Protein AF-A0A2G4DVC2-F1 (afdb_monomer_lite)

Structure (mmCIF, N/CA/C/O backbone):
data_AF-A0A2G4DVC2-F1
#
_entry.id   AF-A0A2G4DVC2-F1
#
loop_
_atom_site.group_PDB
_atom_site.id
_atom_site.type_symbol
_atom_site.label_atom_id
_atom_site.label_alt_id
_atom_site.label_comp_id
_atom_site.label_asym_id
_atom_site.label_entity_id
_atom_site.label_seq_id
_atom_site.pdbx_PDB_ins_code
_atom_site.Cartn_x
_atom_site.Cartn_y
_atom_site.Cartn_z
_atom_site.occupancy
_atom_site.B_iso_or_equiv
_atom_site.auth_seq_id
_atom_site.auth_comp_id
_atom_site.auth_asym_id
_atom_site.auth_atom_id
_atom_site.pdbx_PDB_model_num
ATOM 1 N N . GLY A 1 1 ? 8.519 -6.893 6.506 1.00 73.06 1 GLY A N 1
ATOM 2 C CA . GLY A 1 1 ? 8.951 -5.602 5.935 1.00 73.06 1 GLY A CA 1
ATOM 3 C C . GLY A 1 1 ? 9.637 -5.825 4.605 1.00 73.06 1 GLY A C 1
ATOM 4 O O . GLY A 1 1 ? 10.450 -6.735 4.504 1.00 73.06 1 GLY A O 1
ATOM 5 N N . GLY A 1 2 ? 9.308 -5.022 3.594 1.00 92.06 2 GLY A N 1
ATOM 6 C CA . GLY A 1 2 ? 9.852 -5.119 2.236 1.00 92.06 2 GLY A CA 1
ATOM 7 C C . GLY A 1 2 ? 9.736 -3.786 1.496 1.00 92.06 2 GLY A C 1
ATOM 8 O O . GLY A 1 2 ? 8.901 -2.951 1.851 1.00 92.06 2 GLY A O 1
ATOM 9 N N . ASP A 1 3 ? 10.601 -3.566 0.509 1.00 96.31 3 ASP A N 1
ATOM 10 C CA . ASP A 1 3 ? 10.621 -2.348 -0.302 1.00 96.31 3 ASP A CA 1
ATOM 11 C C . ASP A 1 3 ? 10.100 -2.640 -1.709 1.00 96.31 3 ASP A C 1
ATOM 13 O O . ASP A 1 3 ? 10.750 -3.331 -2.491 1.00 96.31 3 ASP A O 1
ATOM 17 N N . PHE A 1 4 ? 8.921 -2.107 -2.012 1.00 97.25 4 PHE A N 1
ATOM 18 C CA . PHE A 1 4 ? 8.216 -2.296 -3.276 1.00 97.25 4 PHE A CA 1
ATOM 19 C C . PHE A 1 4 ? 7.886 -0.961 -3.949 1.00 97.25 4 PHE A C 1
ATOM 21 O O . PHE A 1 4 ? 6.948 -0.852 -4.741 1.00 97.25 4 PHE A O 1
ATOM 28 N N . ARG A 1 5 ? 8.617 0.099 -3.596 1.00 97.56 5 ARG A N 1
ATOM 29 C CA . ARG A 1 5 ? 8.325 1.452 -4.068 1.00 97.56 5 ARG A CA 1
ATOM 30 C C . ARG A 1 5 ? 8.473 1.544 -5.587 1.00 97.56 5 ARG A C 1
ATOM 32 O O . ARG A 1 5 ? 9.496 1.152 -6.138 1.00 97.56 5 ARG A O 1
ATOM 39 N N . GLY A 1 6 ? 7.462 2.103 -6.248 1.00 97.44 6 GLY A N 1
ATOM 40 C CA . GLY A 1 6 ? 7.447 2.322 -7.697 1.00 97.44 6 GLY A CA 1
ATOM 41 C C . GLY A 1 6 ? 7.391 1.055 -8.556 1.00 97.44 6 GLY A C 1
ATOM 42 O O . GLY A 1 6 ? 7.531 1.164 -9.772 1.00 97.44 6 GLY A O 1
ATOM 43 N N . LEU A 1 7 ? 7.215 -0.127 -7.957 1.00 98.25 7 LEU A N 1
ATOM 44 C CA . LEU A 1 7 ? 7.113 -1.377 -8.705 1.00 98.25 7 LEU A CA 1
ATOM 45 C C . LEU A 1 7 ? 5.725 -1.545 -9.328 1.00 98.25 7 LEU A C 1
ATOM 47 O O . LEU A 1 7 ? 4.721 -1.094 -8.776 1.00 98.25 7 LEU A O 1
ATOM 51 N N . ASP A 1 8 ? 5.684 -2.252 -10.453 1.00 98.25 8 ASP A N 1
ATOM 52 C CA . ASP A 1 8 ? 4.456 -2.810 -11.009 1.00 98.25 8 ASP A CA 1
ATOM 53 C C . ASP A 1 8 ? 4.215 -4.190 -10.391 1.0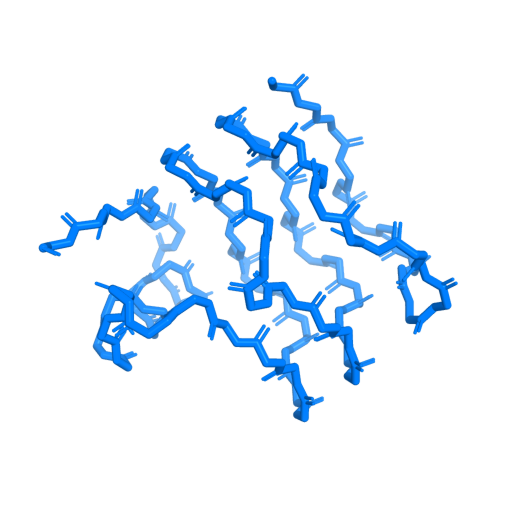0 98.25 8 ASP A C 1
ATOM 55 O O . ASP A 1 8 ? 5.022 -5.101 -10.576 1.00 98.25 8 ASP A O 1
ATOM 59 N N . LEU A 1 9 ? 3.138 -4.322 -9.615 1.00 97.81 9 LEU A N 1
ATOM 60 C CA . LEU A 1 9 ? 2.789 -5.540 -8.885 1.00 97.81 9 LEU A CA 1
ATOM 61 C C . LEU A 1 9 ? 1.438 -6.111 -9.322 1.00 97.81 9 LEU A C 1
ATOM 63 O O . LEU A 1 9 ? 0.894 -6.960 -8.628 1.00 97.81 9 LEU A O 1
ATOM 67 N N . ARG A 1 10 ? 0.881 -5.681 -10.460 1.00 97.62 10 ARG A N 1
ATOM 68 C CA . ARG A 1 10 ? -0.473 -6.079 -10.896 1.00 97.62 10 ARG A CA 1
ATOM 69 C C . ARG A 1 10 ? -0.677 -7.592 -11.041 1.00 97.62 10 ARG A C 1
ATOM 71 O O . ARG A 1 10 ? -1.806 -8.055 -10.952 1.00 97.62 10 ARG A O 1
ATOM 78 N N . GLU A 1 11 ? 0.396 -8.347 -11.266 1.00 96.38 11 GLU A N 1
ATOM 79 C CA . GLU A 1 11 ? 0.372 -9.810 -11.427 1.00 96.38 11 GLU A CA 1
ATOM 80 C C . GLU A 1 11 ? 0.964 -10.562 -10.225 1.00 96.38 11 GLU A C 1
ATOM 82 O O . GLU A 1 11 ? 1.252 -11.755 -10.321 1.00 96.38 11 GLU A O 1
ATOM 87 N N . ILE A 1 12 ? 1.184 -9.885 -9.092 1.00 96.62 12 ILE A N 1
ATOM 88 C CA . ILE A 1 12 ? 1.683 -10.560 -7.894 1.00 96.62 12 ILE A CA 1
ATOM 89 C C . ILE A 1 12 ? 0.628 -11.530 -7.353 1.00 96.62 12 ILE A C 1
ATOM 91 O O . ILE A 1 12 ? -0.535 -11.170 -7.167 1.00 96.62 12 ILE A O 1
ATOM 95 N N . ASP A 1 13 ? 1.055 -12.751 -7.041 1.00 96.62 13 ASP A N 1
ATOM 96 C CA . ASP A 1 13 ? 0.292 -13.627 -6.159 1.00 96.62 13 ASP A CA 1
ATOM 97 C C . ASP A 1 13 ? 0.537 -13.174 -4.718 1.00 96.62 13 ASP A C 1
ATOM 99 O O . ASP A 1 13 ? 1.622 -13.374 -4.174 1.00 96.62 13 ASP A O 1
ATOM 103 N N . ALA A 1 14 ? -0.439 -12.478 -4.138 1.00 96.75 14 ALA A N 1
ATOM 104 C CA . ALA A 1 14 ? -0.375 -11.955 -2.777 1.00 96.75 14 ALA A CA 1
ATOM 105 C C . ALA A 1 14 ? -1.002 -12.903 -1.739 1.00 96.75 14 ALA A C 1
ATOM 107 O O . ALA A 1 14 ? -1.058 -12.546 -0.554 1.00 96.75 14 ALA A O 1
ATOM 108 N N . ASP A 1 15 ? -1.455 -14.099 -2.139 1.00 96.69 15 ASP A N 1
ATOM 109 C CA . ASP A 1 15 ? -2.182 -14.992 -1.241 1.00 96.69 15 ASP A CA 1
ATOM 110 C C . ASP A 1 15 ? -1.329 -15.370 -0.023 1.00 96.69 15 ASP A C 1
ATOM 112 O O . ASP A 1 15 ? -0.232 -15.924 -0.130 1.00 96.69 15 ASP A O 1
ATOM 116 N N . ARG A 1 16 ? -1.839 -15.038 1.170 1.00 96.31 16 ARG A N 1
ATOM 117 C CA . ARG A 1 16 ? -1.205 -15.327 2.470 1.00 96.31 16 ARG A CA 1
ATOM 118 C C . ARG A 1 16 ? 0.211 -14.759 2.647 1.00 96.31 16 ARG A C 1
ATOM 120 O O . ARG A 1 16 ? 0.937 -15.215 3.534 1.00 96.31 16 ARG A O 1
ATOM 127 N N . ILE A 1 17 ? 0.612 -13.765 1.853 1.00 97.44 17 ILE A N 1
ATOM 128 C CA . ILE A 1 17 ? 1.911 -13.104 2.013 1.00 97.44 17 ILE A CA 1
ATOM 129 C C . ILE A 1 17 ? 1.891 -12.148 3.211 1.00 97.44 17 ILE A C 1
ATOM 131 O O . ILE A 1 17 ? 0.919 -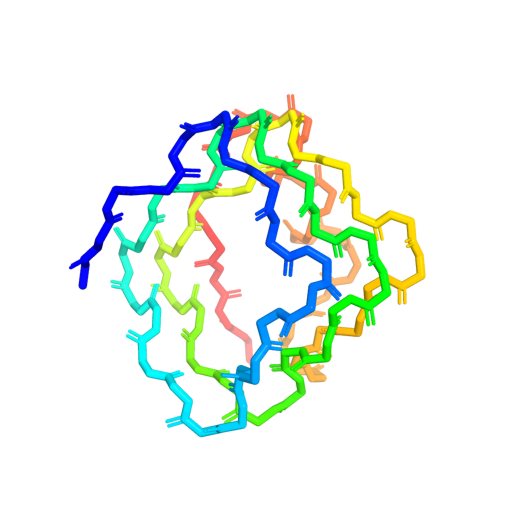11.431 3.459 1.00 97.44 17 ILE A O 1
ATOM 135 N N . ASP A 1 18 ? 3.002 -12.119 3.948 1.00 97.31 18 ASP A N 1
ATOM 136 C CA . ASP A 1 18 ? 3.246 -11.147 5.007 1.00 97.31 18 ASP A CA 1
ATOM 137 C C . ASP A 1 18 ? 3.942 -9.886 4.464 1.00 97.31 18 ASP A C 1
ATOM 139 O O . ASP A 1 18 ? 5.155 -9.856 4.235 1.00 97.31 18 ASP A O 1
ATOM 143 N N . PHE A 1 19 ? 3.160 -8.822 4.285 1.00 97.69 19 PHE A N 1
ATOM 144 C CA . PHE A 1 19 ? 3.624 -7.480 3.939 1.00 97.69 19 PHE A CA 1
ATOM 145 C C . PHE A 1 19 ? 3.658 -6.541 5.152 1.00 97.69 19 PHE A C 1
ATOM 147 O O . PHE A 1 19 ? 3.655 -5.318 4.980 1.00 97.69 19 PHE A O 1
ATOM 154 N N . THR A 1 20 ? 3.737 -7.075 6.373 1.00 98.00 20 THR A N 1
ATOM 155 C CA . THR A 1 20 ? 3.869 -6.260 7.584 1.00 98.00 20 THR A CA 1
ATOM 156 C C . THR A 1 20 ? 5.040 -5.292 7.432 1.00 98.00 20 THR A C 1
ATOM 158 O O . THR A 1 20 ? 6.145 -5.673 7.025 1.00 98.00 20 THR A O 1
ATOM 161 N N . ASP A 1 21 ? 4.791 -4.017 7.713 1.00 98.00 21 ASP A N 1
ATOM 162 C CA . ASP A 1 21 ? 5.743 -2.913 7.576 1.00 98.00 21 ASP A CA 1
ATOM 163 C C . ASP A 1 21 ? 6.317 -2.665 6.166 1.00 98.00 21 ASP A C 1
ATOM 165 O O . ASP A 1 21 ? 7.350 -2.000 6.021 1.00 98.00 21 ASP A O 1
ATOM 169 N N . ALA A 1 22 ? 5.677 -3.176 5.113 1.00 98.19 22 ALA A N 1
ATOM 170 C CA . ALA A 1 22 ? 6.118 -2.969 3.736 1.00 98.19 22 ALA A CA 1
ATOM 171 C C . ALA A 1 22 ? 5.877 -1.540 3.213 1.00 98.19 22 ALA A C 1
ATOM 173 O O . ALA A 1 22 ? 4.985 -0.813 3.659 1.00 98.19 22 ALA A O 1
ATOM 174 N N . TYR A 1 23 ? 6.672 -1.144 2.218 1.00 98.06 23 TYR A N 1
ATOM 175 C CA . TYR A 1 23 ? 6.556 0.141 1.534 1.00 98.06 23 TYR A CA 1
ATOM 176 C C . TYR A 1 23 ? 6.145 -0.052 0.077 1.00 98.06 23 TYR A C 1
ATOM 178 O O . TYR A 1 23 ? 6.945 -0.499 -0.738 1.00 98.06 23 TYR A O 1
ATOM 186 N N . PHE A 1 24 ? 4.939 0.388 -0.266 1.00 98.25 24 PHE A N 1
ATOM 187 C CA . PHE A 1 24 ? 4.380 0.357 -1.621 1.00 98.25 24 PHE A CA 1
ATOM 188 C C . PHE A 1 24 ? 4.247 1.758 -2.221 1.00 98.25 24 PHE A C 1
ATOM 190 O O . PHE A 1 24 ? 3.375 2.009 -3.053 1.00 98.25 24 PHE A O 1
ATOM 197 N N . ARG A 1 25 ? 5.068 2.719 -1.772 1.00 97.88 25 ARG A N 1
ATOM 198 C CA . ARG A 1 25 ? 4.944 4.106 -2.237 1.00 97.88 25 ARG A CA 1
ATOM 199 C C . ARG A 1 25 ? 5.020 4.163 -3.763 1.00 97.88 25 ARG A C 1
ATOM 201 O O . ARG A 1 25 ? 5.995 3.682 -4.335 1.00 97.88 25 ARG A O 1
ATOM 208 N N . SER A 1 26 ? 4.024 4.780 -4.391 1.00 98.12 26 SER A N 1
ATOM 209 C CA . SER A 1 26 ? 3.921 4.915 -5.850 1.00 98.12 26 SER A CA 1
ATOM 210 C C . SER A 1 26 ? 3.910 3.590 -6.631 1.00 98.12 26 SER A C 1
ATOM 212 O O . SER A 1 26 ? 4.163 3.607 -7.832 1.00 98.12 26 SER A O 1
ATOM 214 N N . ALA A 1 27 ? 3.654 2.452 -5.979 1.00 98.50 27 ALA A N 1
ATOM 215 C CA . ALA A 1 27 ? 3.533 1.161 -6.651 1.00 98.50 27 ALA A CA 1
ATOM 216 C C . ALA A 1 27 ? 2.210 1.055 -7.426 1.00 98.50 27 ALA A C 1
ATOM 218 O O . ALA A 1 27 ? 1.213 1.690 -7.067 1.00 98.50 27 ALA A O 1
ATOM 219 N N . ASP A 1 28 ? 2.185 0.221 -8.459 1.00 98.62 28 ASP A N 1
ATOM 220 C CA . ASP A 1 28 ? 0.959 -0.150 -9.159 1.00 98.62 28 ASP A CA 1
ATOM 221 C C . ASP A 1 28 ? 0.400 -1.451 -8.574 1.00 98.62 28 ASP A C 1
ATOM 223 O O . ASP A 1 28 ? 0.947 -2.531 -8.788 1.00 98.62 28 ASP A O 1
ATOM 227 N N . LEU A 1 29 ? -0.677 -1.323 -7.799 1.00 98.50 29 LEU A N 1
ATOM 228 C CA . LEU A 1 29 ? -1.370 -2.410 -7.104 1.00 98.50 29 LEU A CA 1
ATOM 229 C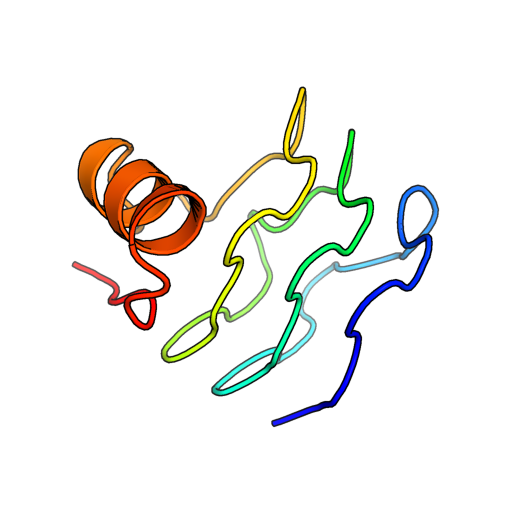 C . LEU A 1 29 ? -2.755 -2.676 -7.713 1.00 98.50 29 LEU A C 1
ATOM 231 O O . LEU A 1 29 ? -3.612 -3.288 -7.073 1.00 98.50 29 LEU A O 1
ATOM 235 N N . ARG A 1 30 ? -3.033 -2.164 -8.918 1.00 98.62 30 ARG A N 1
ATOM 236 C CA . ARG A 1 30 ? -4.364 -2.276 -9.524 1.00 98.62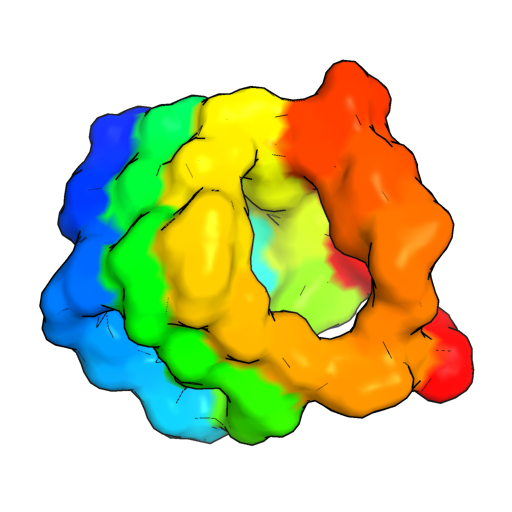 30 ARG A CA 1
ATOM 237 C C . ARG A 1 30 ? -4.734 -3.740 -9.734 1.00 98.62 30 ARG A C 1
ATOM 239 O O . ARG A 1 30 ? -3.984 -4.484 -10.355 1.00 98.62 30 ARG A O 1
ATOM 246 N N . GLY A 1 31 ? -5.911 -4.129 -9.251 1.00 98.31 31 GLY A N 1
ATOM 247 C CA . GLY A 1 31 ? -6.422 -5.496 -9.384 1.00 98.31 31 GLY A CA 1
ATOM 248 C C . GLY A 1 31 ? -5.792 -6.532 -8.448 1.00 98.31 31 GLY A C 1
ATOM 249 O O . GLY A 1 31 ? -6.207 -7.686 -8.498 1.00 98.31 31 GLY A O 1
ATOM 250 N N . VAL A 1 32 ? -4.833 -6.153 -7.596 1.00 98.38 32 VAL A N 1
ATOM 251 C CA . VAL A 1 32 ? -4.190 -7.093 -6.666 1.00 98.38 32 VAL A CA 1
ATOM 252 C C . VAL A 1 32 ? -5.157 -7.483 -5.549 1.00 98.38 32 VAL A C 1
ATOM 254 O O . VAL A 1 32 ? -5.881 -6.641 -5.012 1.00 98.38 32 VAL A O 1
ATOM 257 N N . ASP A 1 33 ? -5.166 -8.764 -5.187 1.00 98.38 33 ASP A N 1
ATOM 258 C CA . ASP A 1 33 ? -5.992 -9.293 -4.106 1.00 98.38 33 ASP A CA 1
ATOM 259 C C . ASP A 1 33 ? -5.188 -9.467 -2.815 1.00 98.38 33 ASP A C 1
ATOM 261 O O . ASP A 1 33 ? -4.435 -10.425 -2.672 1.00 98.38 33 ASP A O 1
ATOM 265 N N . PHE A 1 34 ? -5.370 -8.554 -1.858 1.00 98.12 34 PHE A N 1
ATOM 266 C CA . PHE A 1 34 ? -4.729 -8.622 -0.545 1.00 98.12 34 PHE A CA 1
ATOM 267 C C . PHE A 1 34 ? -5.625 -9.203 0.552 1.00 98.12 34 PHE A C 1
ATOM 269 O O . PHE A 1 34 ? -5.255 -9.127 1.720 1.00 98.12 34 PHE A O 1
ATOM 276 N N . ARG A 1 35 ? -6.811 -9.751 0.244 1.00 97.81 35 ARG A N 1
ATOM 277 C CA . ARG A 1 35 ? -7.798 -10.145 1.277 1.00 97.81 35 ARG A CA 1
ATOM 278 C C . ARG A 1 35 ? -7.261 -11.137 2.308 1.00 97.81 35 ARG A C 1
ATOM 280 O O . ARG A 1 35 ? -7.774 -11.177 3.420 1.00 97.81 35 ARG A O 1
ATOM 287 N N . THR A 1 36 ? -6.270 -11.942 1.933 1.00 97.38 36 THR A N 1
ATOM 288 C CA . THR A 1 36 ? -5.633 -12.949 2.794 1.00 97.38 36 THR A CA 1
ATOM 289 C C . THR A 1 36 ? -4.211 -12.567 3.220 1.00 97.38 36 THR A C 1
ATOM 291 O O . THR A 1 36 ? -3.571 -13.334 3.941 1.00 97.38 36 THR A O 1
ATOM 294 N N . SER A 1 37 ? -3.699 -11.411 2.790 1.00 97.44 37 SER A N 1
ATOM 295 C CA . SER A 1 37 ? -2.349 -10.933 3.105 1.00 97.44 37 SER A CA 1
ATOM 296 C C . SER A 1 37 ? -2.326 -10.133 4.408 1.00 97.44 37 SER A C 1
ATOM 298 O O . SER A 1 37 ? -3.312 -9.499 4.779 1.00 97.44 37 SER A O 1
ATOM 300 N N . GLN A 1 38 ? -1.169 -10.082 5.073 1.00 97.06 38 GLN A N 1
ATOM 301 C CA . GLN A 1 38 ? -0.960 -9.184 6.214 1.00 97.06 38 GLN A CA 1
ATOM 302 C C . GLN A 1 38 ? -0.364 -7.857 5.745 1.00 97.06 38 GLN A C 1
ATOM 304 O O . GLN A 1 38 ? 0.663 -7.836 5.079 1.00 97.06 38 GLN A O 1
ATOM 309 N N . LEU A 1 39 ? -1.000 -6.748 6.107 1.00 98.00 39 LEU A N 1
ATOM 310 C CA . LEU A 1 39 ? -0.631 -5.381 5.709 1.00 98.00 39 LEU A CA 1
ATOM 311 C C . LEU A 1 39 ? -0.420 -4.464 6.923 1.00 98.00 39 LEU A C 1
ATOM 313 O O . LEU A 1 39 ? -0.351 -3.246 6.760 1.00 98.00 39 LEU A O 1
ATOM 317 N N . GLU A 1 40 ? -0.365 -5.013 8.139 1.00 98.06 40 GLU A N 1
ATOM 318 C CA . GLU A 1 40 ? -0.206 -4.215 9.358 1.00 98.06 40 GLU A CA 1
ATOM 319 C C . GLU A 1 40 ? 1.079 -3.387 9.261 1.00 98.06 40 GLU A C 1
ATOM 321 O O . GLU A 1 40 ? 2.146 -3.874 8.885 1.00 98.06 40 GLU A O 1
ATOM 326 N N . GLY A 1 41 ? 0.977 -2.088 9.509 1.00 98.00 41 GLY A N 1
ATOM 327 C CA . GLY A 1 41 ? 2.114 -1.190 9.375 1.00 98.00 41 GLY A CA 1
ATOM 328 C C . GLY A 1 41 ? 2.541 -0.888 7.929 1.00 98.00 41 GLY A C 1
ATOM 329 O O . GLY A 1 41 ? 3.430 -0.061 7.734 1.00 98.00 41 GLY A O 1
ATOM 330 N N . ALA A 1 42 ? 1.952 -1.489 6.893 1.00 98.25 42 ALA A N 1
ATOM 331 C CA . ALA A 1 42 ? 2.330 -1.185 5.514 1.00 98.25 42 ALA A CA 1
ATOM 332 C C . ALA A 1 42 ? 1.929 0.249 5.121 1.00 98.25 42 ALA A C 1
ATOM 334 O O . ALA A 1 42 ? 0.954 0.809 5.624 1.00 98.25 42 ALA A O 1
ATOM 335 N N . SER A 1 43 ? 2.680 0.862 4.204 1.00 97.75 43 SER A N 1
ATOM 336 C CA . SER A 1 43 ? 2.350 2.175 3.636 1.00 97.75 43 SER A CA 1
ATOM 337 C C . SER A 1 43 ? 2.126 2.065 2.133 1.00 97.75 43 SER A C 1
ATOM 339 O O . SER A 1 43 ? 3.032 1.671 1.396 1.00 97.75 43 SER A O 1
ATOM 341 N N . ILE A 1 44 ? 0.942 2.475 1.680 1.00 98.19 44 ILE A N 1
ATOM 342 C CA . ILE A 1 44 ? 0.528 2.493 0.265 1.00 98.19 44 ILE A CA 1
ATOM 343 C C . ILE A 1 44 ? 0.461 3.925 -0.293 1.00 98.19 44 ILE A C 1
ATOM 345 O O . ILE A 1 44 ? -0.332 4.234 -1.180 1.00 98.19 44 ILE A O 1
ATOM 349 N N . ALA A 1 45 ? 1.304 4.819 0.235 1.00 98.44 45 ALA A N 1
ATOM 350 C CA . ALA A 1 45 ? 1.340 6.233 -0.135 1.00 98.44 45 ALA A CA 1
ATOM 351 C C . ALA A 1 45 ? 1.448 6.432 -1.657 1.00 98.44 45 ALA A C 1
ATOM 353 O O . ALA A 1 45 ? 2.424 6.008 -2.272 1.00 98.44 45 ALA A O 1
ATOM 354 N N . HIS A 1 46 ? 0.489 7.125 -2.267 1.00 98.19 46 HIS A N 1
ATOM 355 C CA . HIS A 1 46 ? 0.440 7.368 -3.717 1.00 98.19 46 HIS A CA 1
ATOM 356 C C . HIS A 1 46 ? 0.419 6.105 -4.602 1.00 98.19 46 HIS A C 1
ATOM 358 O O . HIS A 1 46 ? 0.680 6.210 -5.800 1.00 98.19 46 HIS A O 1
ATOM 364 N N . ALA A 1 47 ? 0.136 4.921 -4.050 1.00 98.44 47 ALA A N 1
ATOM 365 C CA . ALA A 1 47 ? -0.008 3.707 -4.844 1.00 98.44 47 ALA A CA 1
ATOM 366 C C . ALA A 1 47 ? -1.278 3.759 -5.710 1.00 98.44 47 ALA A C 1
ATOM 368 O O . ALA A 1 47 ? -2.301 4.327 -5.314 1.00 98.44 47 ALA A O 1
ATOM 369 N N . GLN A 1 48 ? -1.243 3.128 -6.883 1.00 98.62 48 GLN A N 1
ATOM 370 C CA . GLN A 1 48 ? -2.435 2.942 -7.706 1.00 98.62 48 GLN A CA 1
ATOM 371 C C . GLN A 1 48 ? -3.196 1.711 -7.213 1.00 98.62 48 GLN A C 1
ATOM 373 O O . GLN A 1 48 ? -2.758 0.590 -7.430 1.00 98.62 48 GLN A O 1
ATOM 378 N N . ILE A 1 49 ? -4.343 1.912 -6.563 1.00 98.31 49 ILE A N 1
ATOM 379 C CA . ILE A 1 49 ? -5.105 0.828 -5.908 1.00 98.31 49 ILE A CA 1
ATOM 380 C C . ILE A 1 49 ? -6.463 0.542 -6.566 1.00 98.31 49 ILE A C 1
ATOM 382 O O . ILE A 1 49 ? -7.344 -0.069 -5.968 1.00 98.31 49 ILE A O 1
ATOM 386 N N . SER A 1 50 ? -6.682 1.023 -7.793 1.00 98.12 50 SER A N 1
ATOM 387 C CA . SER A 1 50 ? -7.965 0.824 -8.483 1.00 98.12 50 SER A CA 1
ATOM 388 C C . SER A 1 50 ? -8.243 -0.667 -8.682 1.00 98.12 50 SER A C 1
ATOM 390 O O . SER A 1 50 ? -7.438 -1.366 -9.291 1.00 98.12 50 SER A O 1
ATOM 392 N N . GLY A 1 51 ? -9.379 -1.147 -8.174 1.00 97.56 51 GLY A N 1
ATOM 393 C CA . GLY A 1 51 ? -9.758 -2.561 -8.248 1.00 97.56 51 GLY A CA 1
ATOM 394 C C . GLY A 1 51 ? -8.943 -3.497 -7.351 1.00 97.56 51 GLY A C 1
ATOM 395 O O . GLY A 1 51 ? -9.112 -4.703 -7.466 1.00 97.56 51 GLY A O 1
ATOM 396 N N . ALA A 1 52 ? -8.070 -2.972 -6.484 1.00 98.06 52 ALA A N 1
ATOM 397 C CA . ALA A 1 52 ? -7.399 -3.785 -5.479 1.00 98.06 52 ALA A CA 1
ATOM 398 C C . ALA A 1 52 ? -8.395 -4.218 -4.395 1.00 98.06 52 ALA A C 1
ATOM 400 O O . ALA A 1 52 ? -9.254 -3.432 -3.980 1.00 98.06 52 ALA A O 1
ATOM 401 N N . TYR A 1 53 ? -8.259 -5.449 -3.914 1.00 98.19 53 TYR A N 1
ATOM 402 C CA . TYR A 1 53 ? -9.013 -5.941 -2.768 1.00 98.19 53 TYR A CA 1
ATOM 403 C C . TYR A 1 53 ? -8.152 -5.846 -1.516 1.00 98.19 53 TYR A C 1
ATOM 405 O O . TYR A 1 53 ? -6.982 -6.212 -1.540 1.00 98.19 53 TYR A O 1
ATOM 413 N N . PHE A 1 54 ? -8.739 -5.376 -0.418 1.00 98.12 54 PHE A N 1
ATOM 414 C CA . PHE A 1 54 ? -8.067 -5.253 0.873 1.00 98.12 54 PHE A CA 1
ATOM 415 C C . PHE A 1 54 ? -8.680 -6.212 1.901 1.00 98.12 54 PHE A C 1
ATOM 417 O O . PHE A 1 54 ? -9.843 -6.603 1.745 1.00 98.12 54 PHE A O 1
ATOM 424 N N . PRO A 1 55 ? -7.922 -6.575 2.950 1.00 97.69 55 PRO A N 1
ATOM 425 C CA . PRO A 1 55 ? -8.447 -7.255 4.128 1.00 97.69 55 PRO A CA 1
ATOM 426 C C . PRO A 1 55 ? -9.694 -6.548 4.683 1.00 97.69 55 PRO A C 1
ATOM 428 O O . PRO A 1 55 ? -9.697 -5.315 4.771 1.00 97.69 55 PRO A O 1
ATOM 431 N N . PRO A 1 56 ? -10.754 -7.286 5.056 1.00 96.44 56 PRO A N 1
ATOM 432 C CA . PRO A 1 56 ? -11.993 -6.701 5.574 1.00 96.44 56 PRO A CA 1
ATOM 433 C C . PRO A 1 56 ? -11.813 -5.936 6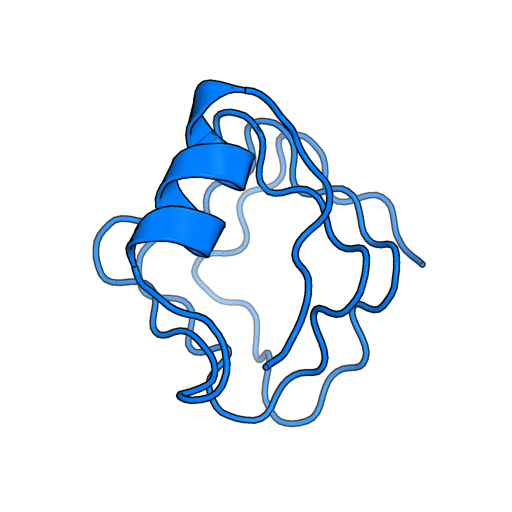.897 1.00 96.44 56 PRO A C 1
ATOM 435 O O . PRO A 1 56 ? -12.649 -5.102 7.237 1.00 96.44 56 PRO A O 1
ATOM 438 N N . GLU A 1 57 ? -10.726 -6.189 7.625 1.00 97.06 57 GLU A N 1
ATOM 439 C CA . GLU A 1 57 ? -10.343 -5.498 8.860 1.00 97.06 57 GLU A CA 1
ATOM 440 C C . GLU A 1 57 ? -9.842 -4.062 8.604 1.00 97.06 57 GLU A C 1
ATOM 442 O O . GLU A 1 57 ? -9.808 -3.231 9.516 1.00 97.06 57 GLU A O 1
ATOM 447 N N . LEU A 1 58 ? -9.469 -3.737 7.359 1.00 97.38 58 LEU A N 1
ATOM 448 C CA . LEU A 1 58 ? -9.075 -2.390 6.959 1.00 97.38 58 LEU A CA 1
ATOM 449 C C . LEU A 1 58 ? -10.287 -1.601 6.466 1.00 97.38 58 LEU A C 1
ATOM 451 O O . LEU A 1 58 ? -10.843 -1.840 5.394 1.00 97.38 58 LEU A O 1
ATOM 455 N N . SER A 1 59 ? -10.667 -0.587 7.239 1.00 97.44 59 SER A N 1
ATOM 456 C CA . SER A 1 59 ? -11.705 0.355 6.819 1.00 97.44 59 SER A CA 1
ATOM 457 C C . SER A 1 59 ? -11.276 1.157 5.584 1.00 97.44 59 SER A C 1
ATOM 459 O O . SER A 1 59 ? -10.099 1.486 5.418 1.00 97.44 59 SER A O 1
ATOM 461 N N . ALA A 1 60 ? -12.247 1.559 4.761 1.00 96.75 60 ALA A N 1
ATOM 462 C CA . ALA A 1 60 ? -11.999 2.436 3.616 1.00 96.75 60 ALA A CA 1
ATOM 463 C C . ALA A 1 60 ? -11.284 3.740 4.018 1.00 96.75 60 ALA A C 1
ATOM 465 O O . ALA A 1 60 ? -10.386 4.186 3.308 1.00 96.75 60 ALA A O 1
ATOM 466 N N . ASP A 1 61 ? -11.628 4.312 5.176 1.00 97.50 61 ASP A N 1
ATOM 467 C CA . ASP A 1 61 ? -10.984 5.522 5.695 1.00 97.50 61 ASP A CA 1
ATOM 468 C C . ASP A 1 61 ? -9.494 5.301 5.983 1.00 97.50 61 ASP A C 1
ATOM 470 O O . ASP A 1 61 ? -8.674 6.151 5.648 1.00 97.50 61 ASP A O 1
ATOM 474 N N . GLU A 1 62 ? -9.127 4.149 6.549 1.00 98.12 62 GLU A N 1
ATOM 475 C CA . GLU A 1 62 ? -7.728 3.791 6.819 1.00 98.12 62 GLU A CA 1
ATOM 476 C C . GLU A 1 62 ? -6.929 3.634 5.517 1.00 98.12 62 GLU A C 1
ATOM 478 O O . GLU A 1 62 ? -5.828 4.173 5.376 1.00 98.12 62 GLU A O 1
ATOM 483 N N . ILE A 1 63 ? -7.517 2.962 4.523 1.00 98.12 63 ILE A N 1
ATOM 484 C CA . ILE A 1 63 ? -6.919 2.807 3.191 1.00 98.12 63 ILE A CA 1
ATOM 485 C C . ILE A 1 63 ? -6.703 4.186 2.553 1.00 98.12 63 ILE A C 1
ATOM 487 O O . ILE A 1 63 ? -5.608 4.489 2.076 1.00 98.12 63 ILE 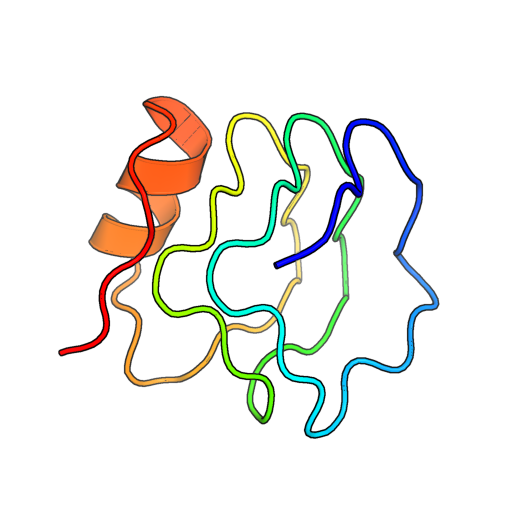A O 1
ATOM 491 N N . LEU A 1 64 ? -7.716 5.057 2.596 1.00 97.75 64 LEU A N 1
ATOM 492 C CA . LEU A 1 64 ? -7.629 6.423 2.077 1.00 97.75 64 LEU A CA 1
ATOM 493 C C . LEU A 1 64 ? -6.600 7.267 2.833 1.00 97.75 64 LEU A C 1
ATOM 495 O O . LEU A 1 64 ? -5.885 8.053 2.206 1.00 97.75 64 LEU A O 1
ATOM 499 N N . MET A 1 65 ? -6.491 7.107 4.154 1.00 98.06 65 MET A N 1
ATOM 500 C CA . MET A 1 65 ? -5.472 7.784 4.950 1.00 98.06 65 MET A CA 1
ATOM 501 C C . MET A 1 65 ? -4.065 7.382 4.505 1.00 98.06 65 MET A C 1
ATOM 503 O O . MET A 1 65 ? -3.220 8.254 4.279 1.00 98.06 65 MET A O 1
ATOM 507 N N . SER A 1 66 ? -3.830 6.085 4.296 1.00 98.19 66 SER A N 1
ATOM 508 C CA . SER A 1 66 ? -2.524 5.600 3.852 1.00 98.19 66 SER A CA 1
ATOM 509 C C . SER A 1 66 ? -2.192 6.056 2.431 1.00 98.19 66 SER A C 1
ATOM 511 O O . SER A 1 66 ? -1.094 6.560 2.197 1.00 98.19 66 SER A O 1
ATOM 513 N N . VAL A 1 67 ? -3.136 5.970 1.488 1.00 98.00 67 VAL A N 1
ATOM 514 C CA . VAL A 1 67 ? -2.909 6.388 0.092 1.00 98.00 67 VAL A CA 1
ATOM 515 C C . VAL A 1 67 ? -2.626 7.886 -0.018 1.00 98.00 67 VAL A C 1
ATOM 517 O O . VAL A 1 67 ? -1.689 8.277 -0.718 1.00 98.00 67 VAL A O 1
ATOM 520 N N . ASN A 1 68 ? -3.405 8.724 0.672 1.00 97.44 68 ASN A N 1
ATOM 521 C CA . ASN A 1 68 ? -3.334 10.179 0.512 1.00 97.44 68 ASN A CA 1
ATOM 522 C C . ASN A 1 68 ? -2.258 10.832 1.383 1.00 97.44 68 ASN A C 1
ATOM 524 O O . ASN A 1 68 ? -1.595 11.768 0.938 1.00 97.44 68 ASN A O 1
ATOM 528 N N . PHE A 1 69 ? -2.081 10.353 2.616 1.00 96.88 69 PHE A N 1
ATOM 529 C CA . PHE A 1 69 ? -1.202 10.985 3.605 1.00 96.88 69 PHE A CA 1
ATOM 530 C C . PHE A 1 69 ? 0.014 10.130 3.965 1.00 96.88 69 PHE A C 1
ATOM 532 O O . PHE A 1 69 ? 0.909 10.594 4.669 1.00 96.88 69 PHE A O 1
ATOM 539 N N . GLY A 1 70 ? 0.086 8.891 3.474 1.00 95.31 70 GLY A N 1
ATOM 540 C CA . GLY A 1 70 ? 1.208 7.995 3.731 1.00 95.31 70 GLY A CA 1
ATOM 541 C C . GLY A 1 70 ? 1.264 7.460 5.156 1.00 95.31 70 GLY A C 1
ATOM 542 O O . GLY A 1 70 ? 2.332 7.023 5.590 1.00 95.31 70 GLY A O 1
ATOM 543 N N . THR A 1 71 ? 0.143 7.474 5.882 1.00 97.25 71 THR A N 1
ATOM 544 C CA . THR A 1 71 ? 0.044 6.793 7.177 1.00 97.25 71 THR A CA 1
ATOM 545 C C . THR A 1 71 ? 0.289 5.293 7.005 1.00 97.25 71 THR A C 1
ATOM 547 O O . THR A 1 71 ? 0.112 4.726 5.923 1.00 97.25 71 THR A O 1
ATOM 550 N N . ARG A 1 72 ? 0.750 4.642 8.073 1.00 97.81 72 ARG A N 1
ATOM 551 C CA . ARG A 1 72 ? 0.864 3.182 8.114 1.00 97.81 72 ARG A CA 1
ATOM 552 C C . ARG A 1 72 ? -0.508 2.596 8.425 1.00 97.81 72 ARG A C 1
ATOM 554 O O . ARG A 1 72 ? -1.128 3.081 9.371 1.00 97.81 72 ARG A O 1
ATOM 561 N N . LEU A 1 73 ? -0.918 1.597 7.646 1.00 98.19 73 LEU A N 1
ATOM 562 C CA . LEU A 1 73 ? -2.181 0.879 7.796 1.00 98.19 73 LEU A CA 1
ATOM 563 C C . LEU A 1 73 ? -2.264 0.219 9.172 1.00 98.19 73 LEU A C 1
ATOM 565 O O . LEU A 1 73 ? -1.267 -0.310 9.667 1.00 98.19 73 LEU A O 1
ATOM 569 N N . ARG A 1 74 ? -3.456 0.253 9.768 1.00 97.62 74 ARG A N 1
ATOM 570 C CA . ARG A 1 74 ? -3.742 -0.335 11.080 1.00 97.62 74 ARG A CA 1
ATOM 571 C C . ARG A 1 74 ? -5.039 -1.114 11.024 1.00 97.62 74 ARG A C 1
ATOM 573 O O . ARG A 1 74 ? -6.069 -0.571 10.620 1.00 97.62 74 ARG A O 1
ATOM 580 N N . TYR A 1 75 ? -4.984 -2.362 11.452 1.00 93.50 75 TYR A N 1
ATOM 581 C CA . TYR A 1 75 ? -6.152 -3.225 11.518 1.00 93.50 75 TYR A CA 1
ATOM 582 C C . TYR A 1 75 ? -7.056 -2.784 12.677 1.00 93.50 75 TYR A C 1
ATOM 584 O O . TYR A 1 75 ? -6.600 -2.162 13.645 1.00 93.50 75 TYR A O 1
ATOM 592 N N . ARG A 1 76 ? -8.353 -3.072 12.564 1.00 83.81 76 ARG A N 1
ATOM 593 C CA . ARG A 1 76 ? -9.345 -2.842 13.620 1.00 83.81 76 ARG A CA 1
ATOM 594 C C . ARG A 1 76 ? -10.028 -4.132 14.029 1.00 83.81 76 ARG A C 1
ATOM 596 O O . ARG A 1 76 ? -10.169 -5.017 13.160 1.00 83.81 76 ARG A O 1
#

Secondary structure (DSSP, 8-state):
--B-TT-B-TT---TT-B-TT-B-TT-B-TT-B-TTSB-TT-B-TT-B-TT-B--TTS-HHHHHHHHHH-PPP---

Sequence (76 aa):
GGDFRGLDLREIDADRIDFTDAYFRSADLRGVDFRTSQLEGASIAHAQISGAYFPPELSADEILMSVNFGTRLRYR

Radius of gyration: 10.56 Å; chains: 1; bounding box: 23×26×25 Å

pLDDT: mean 97.07, std 3.35, range [73.06, 98.62]

Foldseek 3Di:
DEEQDCEECCPPPQAQAECALYEHHQYECALAECQRYHQAQYANACYNHHNYHHHPQFDPVQVVCRHHVVGRRHGD